Protein AF-R6ZT84-F1 (afdb_monomer_lite)

Sequence (147 aa):
MSYVINGEVMLCSETVGVMNRNQEYMPSFLVDYKGVEDSIHRSAEIPVREIILNHYGLVEEKDKAGIWEFLLETARKSRDLMLDILNETDSDEEALRTMERTFHSTVDKKDQPDEAFYINAASMIKTLRRQYPEKIREDRRESEVCS

Structure (mmCIF, N/CA/C/O backbone):
data_AF-R6ZT84-F1
#
_entry.id   AF-R6ZT84-F1
#
loop_
_atom_site.group_PDB
_atom_site.id
_atom_site.type_symbol
_atom_site.label_atom_id
_atom_site.label_alt_id
_atom_site.label_comp_id
_atom_site.label_asym_id
_atom_site.label_entity_id
_atom_site.label_seq_id
_atom_site.pdbx_PDB_ins_code
_atom_site.Cartn_x
_atom_site.Cartn_y
_atom_site.Cartn_z
_atom_site.occupancy
_atom_site.B_iso_or_equiv
_atom_site.auth_seq_id
_atom_site.auth_comp_id
_atom_site.auth_asym_id
_atom_site.auth_atom_id
_atom_site.pdbx_PDB_model_num
ATOM 1 N N . MET A 1 1 ? -8.415 -9.133 6.030 1.00 67.44 1 MET A N 1
ATOM 2 C CA . MET A 1 1 ? -9.770 -9.245 6.607 1.00 67.44 1 MET A CA 1
ATOM 3 C C . MET A 1 1 ? -9.718 -8.695 8.021 1.00 67.44 1 MET A C 1
ATOM 5 O O . MET A 1 1 ? -8.972 -9.234 8.829 1.00 67.44 1 MET A O 1
ATOM 9 N N . SER A 1 2 ? -10.457 -7.618 8.285 1.00 85.12 2 SER A N 1
ATOM 10 C CA . SER A 1 2 ? -10.584 -7.006 9.616 1.00 85.12 2 SER A CA 1
ATOM 11 C C . SER A 1 2 ? -11.681 -7.698 10.432 1.00 85.12 2 SER A C 1
ATOM 13 O O . SER A 1 2 ? -12.622 -8.247 9.858 1.00 85.12 2 SER A O 1
ATOM 15 N N . TYR A 1 3 ? -11.575 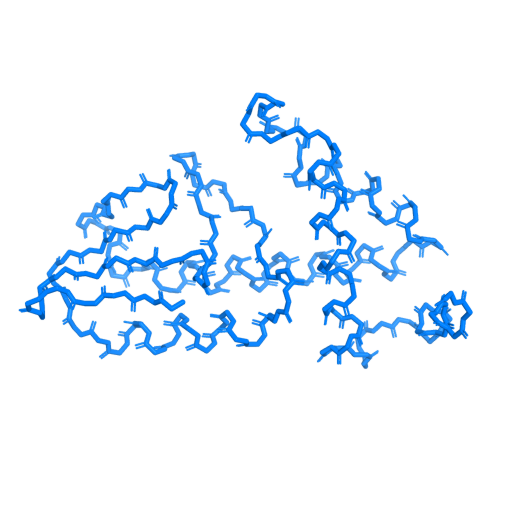-7.661 11.759 1.00 91.50 3 TYR A N 1
ATOM 16 C CA . TYR A 1 3 ? -12.543 -8.269 12.678 1.00 91.50 3 TYR A CA 1
ATOM 17 C C . TYR A 1 3 ? -13.250 -7.196 13.495 1.00 91.50 3 TYR A C 1
ATOM 19 O O . TYR A 1 3 ? -12.605 -6.270 13.977 1.00 91.50 3 TYR A O 1
ATOM 27 N N . VAL A 1 4 ? -14.559 -7.343 13.695 1.00 93.75 4 VAL A N 1
ATOM 28 C CA . VAL A 1 4 ? -15.355 -6.449 14.545 1.00 93.75 4 VAL A CA 1
ATOM 29 C C . VAL A 1 4 ? -15.808 -7.219 15.778 1.00 93.75 4 VAL A C 1
ATOM 31 O O . VAL A 1 4 ? -16.503 -8.228 15.666 1.00 93.75 4 VAL A O 1
ATOM 34 N N . ILE A 1 5 ? -15.408 -6.751 16.957 1.00 94.50 5 ILE A N 1
ATOM 35 C CA . ILE A 1 5 ? -15.715 -7.374 18.245 1.00 94.50 5 ILE A CA 1
ATOM 36 C C . ILE A 1 5 ? -16.850 -6.594 18.898 1.00 94.50 5 ILE A C 1
ATOM 38 O O . ILE A 1 5 ? -16.722 -5.396 19.153 1.00 94.50 5 ILE A O 1
ATOM 42 N N . ASN A 1 6 ? -17.966 -7.281 19.157 1.00 92.62 6 ASN A N 1
ATOM 43 C CA . ASN A 1 6 ? -19.172 -6.743 19.802 1.00 92.62 6 ASN A CA 1
ATOM 44 C C . ASN A 1 6 ? -19.771 -5.489 19.132 1.00 92.62 6 ASN A C 1
ATOM 46 O O . ASN A 1 6 ? -20.549 -4.780 19.758 1.00 92.62 6 ASN A O 1
ATOM 50 N N . GLY A 1 7 ? -19.410 -5.194 17.878 1.00 90.19 7 GLY A N 1
ATOM 51 C CA . GLY A 1 7 ? -19.796 -3.943 17.214 1.00 90.19 7 GLY A CA 1
ATOM 52 C C . GLY A 1 7 ? -19.082 -2.696 17.751 1.00 90.19 7 GLY A C 1
ATOM 53 O O . GLY A 1 7 ? -19.427 -1.590 17.355 1.00 90.19 7 GLY A O 1
ATOM 54 N N . GLU A 1 8 ? -18.094 -2.847 18.639 1.00 94.00 8 GLU A N 1
ATOM 55 C CA . GLU A 1 8 ? -17.432 -1.718 19.302 1.00 94.00 8 GLU A CA 1
ATOM 56 C C . GLU A 1 8 ? -15.981 -1.526 18.877 1.00 94.00 8 GLU A C 1
ATOM 58 O O . GLU A 1 8 ? -15.514 -0.391 18.816 1.00 94.00 8 GLU A O 1
ATOM 63 N N . VAL A 1 9 ? -15.254 -2.612 18.615 1.00 95.62 9 VAL A N 1
ATOM 64 C CA . VAL A 1 9 ? -13.813 -2.568 18.342 1.00 95.62 9 VAL A CA 1
ATOM 65 C C . VAL A 1 9 ? -13.536 -3.204 16.992 1.00 95.62 9 VAL A C 1
ATOM 67 O O . VAL A 1 9 ? -13.907 -4.358 16.775 1.00 95.62 9 VAL A O 1
ATOM 70 N N . MET A 1 10 ? -12.843 -2.489 16.109 1.00 95.50 10 MET A N 1
ATOM 71 C CA . MET A 1 10 ? -12.319 -3.048 14.868 1.00 95.50 10 MET A CA 1
ATOM 72 C C . MET A 1 10 ? -10.831 -3.371 15.001 1.00 95.50 10 MET A C 1
ATOM 74 O O . MET A 1 10 ? -10.009 -2.481 15.208 1.00 95.50 10 MET A O 1
ATOM 78 N N . LEU A 1 11 ? -10.484 -4.645 14.831 1.00 93.44 11 LEU A N 1
ATOM 79 C CA . LEU A 1 11 ? -9.110 -5.109 14.666 1.00 93.44 11 LEU A CA 1
ATOM 80 C C . LEU A 1 11 ? -8.792 -5.172 13.173 1.00 93.44 11 LEU A C 1
ATOM 82 O O . LEU A 1 11 ? -9.268 -6.066 12.464 1.00 93.44 11 LEU A O 1
ATOM 86 N N . CYS A 1 12 ? -8.011 -4.216 12.685 1.00 89.94 12 CYS A N 1
ATOM 87 C CA . CYS A 1 12 ? -7.639 -4.146 11.282 1.00 89.94 12 CYS A CA 1
ATOM 88 C C . CYS A 1 12 ? -6.454 -5.062 10.989 1.00 89.94 12 CYS A C 1
ATOM 90 O O . CYS A 1 12 ? -5.405 -4.959 11.619 1.00 89.94 12 CYS A O 1
ATOM 92 N N . SER A 1 13 ? -6.602 -5.931 9.990 1.00 84.44 13 SER A N 1
ATOM 93 C CA . SER A 1 13 ? -5.461 -6.672 9.442 1.00 84.44 13 SER A CA 1
ATOM 94 C C . SER A 1 13 ? -4.602 -5.782 8.537 1.00 84.44 13 SER A C 1
ATOM 96 O O . SER A 1 13 ? -5.060 -4.730 8.105 1.00 84.44 13 SER A O 1
ATOM 98 N N . GLU A 1 14 ? -3.428 -6.258 8.115 1.00 82.06 14 GLU A N 1
ATOM 99 C CA . GLU A 1 14 ? -2.535 -5.541 7.176 1.00 82.06 14 GLU A CA 1
ATOM 100 C C . GLU A 1 14 ? -3.167 -5.247 5.801 1.00 82.06 14 GLU A C 1
ATOM 102 O O . GLU A 1 14 ? -2.595 -4.516 4.996 1.00 82.06 14 GLU A O 1
ATOM 107 N N . THR A 1 15 ? -4.372 -5.770 5.531 1.00 74.00 15 THR A N 1
ATOM 108 C CA . THR A 1 15 ? -5.156 -5.465 4.325 1.00 74.00 15 THR A CA 1
ATOM 109 C C . THR A 1 15 ? -5.653 -4.023 4.248 1.00 74.00 15 THR A C 1
ATOM 111 O O . THR A 1 15 ? -6.191 -3.655 3.214 1.00 74.00 15 THR A O 1
ATOM 114 N N . VAL A 1 16 ? -5.497 -3.208 5.297 1.00 73.19 16 VAL A N 1
ATOM 115 C CA . VAL A 1 16 ? -5.720 -1.747 5.229 1.00 73.19 16 VAL A CA 1
ATOM 116 C C . VAL A 1 16 ? -4.410 -0.956 5.112 1.00 73.19 16 VAL A C 1
ATOM 118 O O . VAL A 1 16 ? -4.421 0.269 5.181 1.00 73.19 16 VAL A O 1
ATOM 121 N N . GLY A 1 17 ? -3.284 -1.652 4.919 1.00 66.88 17 GLY A N 1
ATOM 122 C CA . GLY A 1 17 ? -1.941 -1.084 4.941 1.00 66.88 17 GLY A CA 1
ATOM 123 C C . GLY A 1 17 ? -1.240 -1.230 6.293 1.00 66.88 17 GLY A C 1
ATOM 124 O O . GLY A 1 17 ? -1.848 -1.636 7.287 1.00 66.88 17 GLY A O 1
ATOM 125 N N . VAL A 1 18 ? 0.053 -0.903 6.320 1.00 70.25 18 VAL A N 1
ATOM 126 C CA . VAL A 1 18 ? 0.872 -0.886 7.537 1.00 70.25 18 VAL A CA 1
ATOM 127 C C . VAL A 1 18 ? 1.341 0.537 7.794 1.00 70.25 18 VAL A C 1
ATOM 129 O O . VAL A 1 18 ? 1.981 1.150 6.945 1.00 70.25 18 VAL A O 1
ATOM 132 N N . MET A 1 19 ? 1.032 1.045 8.982 1.00 71.56 19 MET A N 1
ATOM 133 C CA . MET A 1 19 ? 1.540 2.313 9.490 1.00 71.56 19 MET A CA 1
ATOM 134 C C . MET A 1 19 ? 2.380 2.018 10.726 1.00 71.56 19 MET A C 1
ATOM 136 O O . MET A 1 19 ? 1.909 1.351 11.650 1.00 71.56 19 MET A O 1
ATOM 140 N N . ASN A 1 20 ? 3.621 2.496 10.753 1.00 66.75 20 ASN A N 1
ATOM 141 C CA . ASN A 1 20 ? 4.432 2.421 11.962 1.00 66.75 20 ASN A CA 1
ATOM 142 C C . ASN A 1 20 ? 4.074 3.572 12.924 1.00 66.75 20 ASN A C 1
ATOM 144 O O . ASN A 1 20 ? 3.314 4.486 12.599 1.00 66.75 20 ASN A O 1
ATOM 148 N N . ARG A 1 21 ? 4.623 3.549 14.142 1.00 66.12 21 ARG A N 1
ATOM 149 C CA . ARG A 1 21 ? 4.353 4.588 15.156 1.00 66.12 21 ARG A CA 1
ATOM 150 C C . ARG A 1 21 ? 4.862 5.983 14.782 1.00 66.12 21 ARG A C 1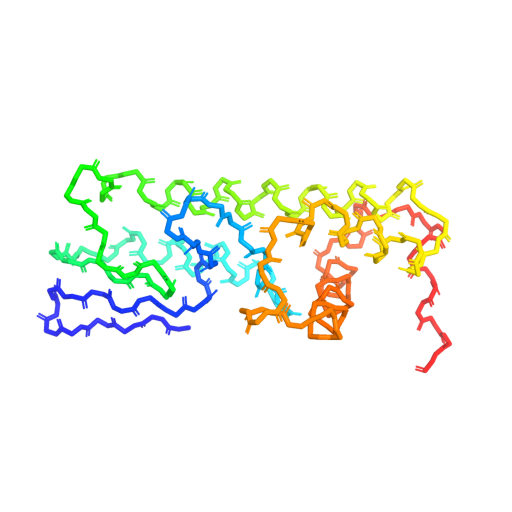
ATOM 152 O O . ARG A 1 21 ? 4.409 6.954 15.377 1.00 66.12 21 ARG A O 1
ATOM 159 N N . ASN A 1 22 ? 5.748 6.081 13.794 1.00 65.38 22 ASN A N 1
ATOM 160 C CA . ASN A 1 22 ? 6.229 7.346 13.244 1.00 65.38 22 ASN A CA 1
ATOM 161 C C . ASN A 1 22 ? 5.323 7.871 12.116 1.00 65.38 22 ASN A C 1
ATOM 163 O O . ASN A 1 22 ? 5.678 8.847 11.465 1.00 65.38 22 ASN A O 1
ATOM 167 N N . GLN A 1 23 ? 4.164 7.236 11.884 1.00 62.00 23 GLN A N 1
ATOM 168 C CA . GLN A 1 23 ? 3.244 7.528 10.779 1.00 62.00 23 GLN A CA 1
ATOM 169 C C . GLN A 1 23 ? 3.869 7.320 9.392 1.00 62.00 23 GLN A C 1
ATOM 171 O O . GLN A 1 23 ? 3.357 7.815 8.389 1.00 62.00 23 GLN A O 1
ATOM 176 N N . GLU A 1 24 ? 4.955 6.551 9.317 1.00 65.62 24 GLU A N 1
ATOM 177 C CA . GLU A 1 24 ? 5.522 6.117 8.050 1.00 65.62 24 GLU A CA 1
ATOM 178 C C . GLU A 1 24 ? 4.752 4.883 7.589 1.00 65.62 24 GLU A C 1
ATOM 180 O O . GLU A 1 24 ? 4.513 3.932 8.346 1.00 65.62 24 GLU A O 1
ATOM 185 N N . TYR A 1 25 ? 4.327 4.918 6.333 1.00 64.94 25 TYR A N 1
ATOM 186 C CA . TYR A 1 25 ? 3.578 3.833 5.731 1.00 64.94 25 TYR A CA 1
ATOM 187 C C . TYR A 1 25 ? 4.506 2.893 4.985 1.00 64.94 25 TYR A C 1
ATOM 189 O O . TYR A 1 25 ? 5.288 3.314 4.131 1.00 64.94 25 TYR A O 1
ATOM 197 N N . MET A 1 26 ? 4.356 1.605 5.270 1.00 70.69 26 MET A N 1
ATOM 198 C CA . MET A 1 26 ? 5.026 0.545 4.538 1.00 70.69 26 MET A CA 1
ATOM 199 C C . MET A 1 26 ? 4.025 -0.089 3.566 1.00 70.69 26 MET A C 1
ATOM 201 O O . MET A 1 26 ? 3.002 -0.625 4.007 1.00 70.69 26 MET A O 1
ATOM 205 N N . PRO A 1 27 ? 4.290 -0.052 2.248 1.00 69.81 27 PRO A N 1
ATOM 206 C CA . PRO A 1 27 ? 3.437 -0.710 1.268 1.00 69.81 27 PRO A CA 1
ATOM 207 C C . PRO A 1 27 ? 3.339 -2.215 1.558 1.00 69.81 27 PRO A C 1
ATOM 209 O O . PRO A 1 27 ? 4.358 -2.893 1.676 1.00 69.81 27 PRO A O 1
ATOM 212 N N . SER A 1 28 ? 2.115 -2.739 1.675 1.00 76.62 28 SER A N 1
ATOM 213 C CA . SER A 1 28 ? 1.857 -4.140 2.058 1.00 76.62 28 SER A CA 1
ATOM 214 C C . SER A 1 28 ? 0.904 -4.886 1.111 1.00 76.62 28 SER A C 1
ATOM 216 O O . SER A 1 28 ? 0.399 -5.960 1.439 1.00 76.62 28 SER A O 1
ATOM 218 N N . PHE A 1 29 ? 0.652 -4.364 -0.095 1.00 88.88 29 PHE A N 1
ATOM 219 C CA . PHE A 1 29 ? -0.265 -4.964 -1.078 1.00 88.88 29 PHE A CA 1
ATOM 220 C C . PHE A 1 29 ? 0.367 -6.130 -1.862 1.00 88.88 29 PHE A C 1
ATOM 222 O O . PHE A 1 29 ? 0.381 -6.152 -3.090 1.00 88.88 29 PHE A O 1
ATOM 229 N N . LEU A 1 30 ? 0.889 -7.134 -1.154 1.00 89.50 30 LEU A N 1
ATOM 230 C CA . LEU A 1 30 ? 1.698 -8.210 -1.743 1.00 89.50 30 LEU A CA 1
ATOM 231 C C . LEU A 1 30 ? 0.988 -8.973 -2.867 1.00 89.50 30 LEU A C 1
ATOM 233 O O . LEU A 1 30 ? 1.623 -9.336 -3.854 1.00 89.50 30 LEU A O 1
ATOM 237 N N . VAL A 1 31 ? -0.316 -9.222 -2.710 1.00 90.38 31 VAL A N 1
ATOM 238 C CA . VAL A 1 31 ? -1.091 -10.084 -3.617 1.00 90.38 31 VAL A CA 1
ATOM 239 C C . VAL A 1 31 ? -2.278 -9.400 -4.281 1.00 90.38 31 VAL A C 1
ATOM 241 O O . VAL A 1 31 ? -2.808 -9.970 -5.232 1.00 90.38 31 VAL A O 1
ATOM 244 N N . ASP A 1 32 ? -2.734 -8.243 -3.791 1.00 92.19 32 ASP A N 1
ATOM 245 C CA . ASP A 1 32 ? -3.916 -7.537 -4.303 1.00 92.19 32 ASP A CA 1
ATOM 246 C C . ASP A 1 32 ? -3.972 -6.088 -3.788 1.00 92.19 32 ASP A C 1
ATOM 248 O O . ASP A 1 32 ? -4.300 -5.850 -2.629 1.00 92.19 32 ASP A O 1
ATOM 252 N N . TYR A 1 33 ? -3.675 -5.113 -4.650 1.00 94.06 33 TYR A N 1
ATOM 253 C CA . TYR A 1 33 ? -3.801 -3.694 -4.319 1.00 94.06 33 TYR A CA 1
ATOM 254 C C . TYR A 1 33 ? -5.260 -3.229 -4.310 1.00 94.06 33 TYR A C 1
ATOM 256 O O . TYR A 1 33 ? -5.679 -2.510 -3.406 1.00 94.06 33 TYR A O 1
ATOM 264 N N . LYS A 1 34 ? -6.058 -3.644 -5.300 1.00 93.56 34 LYS A N 1
ATOM 265 C CA . LYS A 1 34 ? -7.475 -3.246 -5.389 1.00 93.56 34 LYS A CA 1
ATOM 266 C C . LYS A 1 34 ? -8.253 -3.737 -4.164 1.00 93.56 34 LYS A C 1
ATOM 268 O O . LYS A 1 34 ? -9.050 -2.995 -3.601 1.00 93.56 34 LYS A O 1
ATOM 273 N N . GLY A 1 35 ? -7.928 -4.936 -3.681 1.00 91.88 35 GLY A N 1
ATOM 274 C CA . GLY A 1 35 ? -8.437 -5.483 -2.426 1.00 91.88 35 GLY A CA 1
ATOM 275 C C . GLY A 1 35 ? -8.079 -4.660 -1.183 1.00 91.88 35 GLY A C 1
ATOM 276 O O . GLY A 1 35 ? -8.852 -4.669 -0.226 1.00 91.88 35 GLY A O 1
ATOM 277 N N . VAL A 1 36 ? -6.960 -3.923 -1.184 1.00 91.19 36 VAL A N 1
ATOM 278 C CA . VAL A 1 36 ? -6.605 -2.995 -0.096 1.00 91.19 36 VAL A CA 1
ATOM 279 C C . VAL A 1 36 ? -7.531 -1.781 -0.097 1.00 91.19 36 VAL A C 1
ATOM 281 O O . VAL A 1 36 ? -8.129 -1.490 0.938 1.00 91.19 36 VAL A O 1
ATOM 284 N N . GLU A 1 37 ? -7.716 -1.108 -1.241 1.00 93.56 37 GLU A N 1
ATOM 285 C CA . GLU A 1 37 ? -8.648 0.032 -1.337 1.00 93.56 37 GLU A CA 1
ATOM 286 C C . GLU A 1 37 ? -10.074 -0.394 -0.953 1.00 93.56 37 GLU A C 1
ATOM 288 O O . GLU A 1 37 ? -10.708 0.236 -0.106 1.00 93.56 37 GLU A O 1
ATOM 293 N N . ASP A 1 38 ? -10.541 -1.525 -1.485 1.00 93.56 38 ASP A N 1
ATOM 294 C CA . ASP A 1 38 ? -11.831 -2.120 -1.132 1.00 93.56 38 ASP A CA 1
ATOM 295 C C . ASP A 1 38 ? -11.959 -2.411 0.369 1.00 93.56 38 ASP A C 1
ATOM 297 O O . ASP A 1 38 ? -13.011 -2.179 0.968 1.00 93.56 38 ASP A O 1
ATOM 301 N N . SER A 1 39 ? -10.905 -2.954 0.988 1.00 91.44 39 SER A N 1
ATOM 302 C CA . SER A 1 39 ? -10.892 -3.259 2.420 1.00 91.44 39 SER A CA 1
ATOM 303 C C . SER A 1 39 ? -10.984 -1.984 3.254 1.00 91.44 39 SER A C 1
ATOM 305 O O . SER A 1 39 ? -11.678 -1.989 4.272 1.00 91.44 39 SER A O 1
ATOM 307 N N . ILE A 1 40 ? -10.305 -0.910 2.845 1.00 92.81 40 ILE A N 1
ATOM 308 C CA . ILE A 1 40 ? -10.367 0.395 3.515 1.00 92.81 40 ILE A CA 1
ATOM 309 C C . ILE A 1 40 ? -11.779 0.972 3.399 1.00 92.81 40 ILE A C 1
ATOM 311 O O . ILE A 1 40 ? -12.366 1.331 4.417 1.00 92.81 40 ILE A O 1
ATOM 315 N N . HIS A 1 41 ? -12.362 0.977 2.197 1.00 94.44 41 HIS A N 1
ATOM 316 C CA . HIS A 1 41 ? -13.719 1.478 1.971 1.00 94.44 41 HIS A CA 1
ATOM 317 C C . HIS A 1 41 ? -14.761 0.734 2.810 1.00 94.44 41 HIS A C 1
ATOM 319 O O . HIS A 1 41 ? -15.514 1.362 3.548 1.00 94.44 41 HIS A O 1
ATOM 325 N N . ARG A 1 42 ? -14.749 -0.605 2.790 1.00 93.31 42 ARG A N 1
ATOM 326 C CA . ARG A 1 42 ? -15.679 -1.409 3.601 1.00 93.31 42 ARG A CA 1
ATOM 327 C C . ARG A 1 42 ? -15.482 -1.201 5.100 1.00 93.31 42 ARG A C 1
ATOM 329 O O . ARG A 1 42 ? -16.450 -1.235 5.848 1.00 93.31 42 ARG A O 1
ATOM 336 N N . SER A 1 43 ? -14.241 -1.011 5.551 1.00 93.12 43 SER A N 1
ATOM 337 C CA . SER A 1 43 ? -13.961 -0.763 6.972 1.00 93.12 43 SER A CA 1
ATOM 338 C C . SER A 1 43 ? -14.479 0.610 7.406 1.00 93.12 43 SER A C 1
ATOM 340 O O . SER A 1 43 ? -15.053 0.728 8.484 1.00 93.12 43 SER A O 1
ATOM 342 N N . ALA A 1 44 ? -14.360 1.624 6.545 1.00 93.69 44 ALA A N 1
ATOM 343 C CA . ALA A 1 44 ? -14.849 2.975 6.810 1.00 93.69 44 ALA A CA 1
ATOM 344 C C . ALA A 1 44 ? -16.379 3.060 6.967 1.00 93.69 44 ALA A C 1
ATOM 346 O O . ALA A 1 44 ? -16.877 3.944 7.660 1.00 93.69 44 ALA A O 1
ATOM 347 N N . GLU A 1 45 ? -17.125 2.138 6.356 1.00 94.50 45 GLU A N 1
ATOM 348 C CA . GLU A 1 45 ? -18.590 2.075 6.440 1.00 94.50 45 GLU A CA 1
ATOM 349 C C . GLU A 1 45 ? -19.108 1.442 7.742 1.00 94.50 45 GLU A C 1
ATOM 351 O O . GLU A 1 45 ? -20.299 1.544 8.044 1.00 94.50 45 GLU A O 1
ATOM 356 N N . ILE A 1 46 ? -18.245 0.783 8.522 1.00 93.44 46 ILE A N 1
ATOM 357 C CA . ILE A 1 46 ? -18.648 0.077 9.740 1.00 93.44 46 ILE A CA 1
ATOM 358 C C . ILE A 1 46 ? -18.403 0.984 10.953 1.00 93.44 46 ILE A C 1
ATOM 360 O O . ILE A 1 46 ? -17.249 1.198 11.336 1.00 93.44 46 ILE A O 1
ATOM 364 N N . PRO A 1 47 ? -19.461 1.488 11.614 1.00 92.00 47 PRO A N 1
ATOM 365 C CA . PRO A 1 47 ? -19.295 2.320 12.795 1.00 92.00 47 PRO A CA 1
ATOM 366 C C . PRO A 1 47 ? -18.765 1.479 13.959 1.00 92.00 47 PRO A C 1
ATOM 368 O O . PRO A 1 47 ? -19.372 0.482 14.347 1.00 92.00 47 PRO A O 1
ATOM 371 N N . VAL A 1 48 ? -17.642 1.904 14.532 1.00 94.81 48 VAL A N 1
ATOM 372 C CA . VAL A 1 48 ? -17.032 1.311 15.728 1.00 94.81 48 VAL A CA 1
ATOM 373 C C . VAL A 1 48 ? -16.534 2.410 16.659 1.00 94.81 48 VAL A C 1
ATOM 375 O O . VAL A 1 48 ? -16.237 3.523 16.227 1.00 94.81 48 VAL A O 1
ATOM 378 N N . ARG A 1 49 ? -16.435 2.096 17.951 1.00 94.50 49 ARG A N 1
ATOM 379 C CA . ARG A 1 49 ? -15.914 3.008 18.974 1.00 94.50 49 ARG A CA 1
ATOM 380 C C . ARG A 1 49 ? -14.391 3.072 18.944 1.00 94.50 49 ARG A C 1
ATOM 382 O O . ARG A 1 49 ? -13.826 4.143 19.133 1.00 94.50 49 ARG A O 1
ATOM 389 N N . GLU A 1 50 ? -13.732 1.940 18.714 1.00 96.44 50 GLU A N 1
ATOM 390 C CA . GLU A 1 50 ? -12.273 1.828 18.708 1.00 96.44 50 GLU A CA 1
ATOM 391 C C . GLU A 1 50 ? -11.769 1.167 17.427 1.00 96.44 50 GLU A C 1
ATOM 393 O O . GLU A 1 50 ? -12.365 0.212 16.924 1.00 96.44 50 GLU A O 1
ATOM 398 N N . ILE A 1 51 ? -10.627 1.646 16.939 1.00 94.94 51 ILE A N 1
ATOM 399 C CA . ILE A 1 51 ? -9.922 1.085 15.788 1.00 94.94 51 ILE A CA 1
ATOM 400 C C . ILE A 1 51 ? -8.519 0.718 16.256 1.00 94.94 51 ILE A C 1
ATOM 402 O O . ILE A 1 51 ? -7.820 1.540 16.847 1.00 94.94 51 ILE A O 1
ATOM 406 N N . ILE A 1 52 ? -8.108 -0.518 15.993 1.00 93.25 52 ILE A N 1
ATOM 407 C CA . ILE A 1 52 ? -6.753 -0.999 16.244 1.00 93.25 52 ILE A CA 1
ATOM 408 C C . ILE A 1 52 ? -6.142 -1.367 14.898 1.00 93.25 52 ILE A C 1
ATOM 410 O O . ILE A 1 52 ? -6.636 -2.262 14.212 1.00 93.25 52 ILE A O 1
ATOM 414 N N . LEU A 1 53 ? -5.077 -0.664 14.522 1.00 90.00 53 LEU A N 1
ATOM 415 C CA . LEU A 1 53 ? -4.298 -0.936 13.319 1.00 90.00 53 LEU A CA 1
ATOM 416 C C . LEU A 1 53 ? -3.119 -1.852 13.654 1.00 90.00 53 LEU A C 1
ATOM 418 O O . LEU A 1 53 ? -2.482 -1.700 14.701 1.00 90.00 53 LEU A O 1
ATOM 422 N N . ASN A 1 54 ? -2.793 -2.775 12.749 1.00 82.12 54 ASN A N 1
ATOM 423 C CA . ASN A 1 54 ? -1.583 -3.584 12.872 1.00 82.12 54 ASN A CA 1
ATOM 424 C C . ASN A 1 54 ? -0.331 -2.690 12.912 1.00 82.12 54 ASN A C 1
ATOM 426 O O . ASN A 1 54 ? -0.244 -1.704 12.183 1.00 82.12 54 ASN A O 1
ATOM 430 N N . HIS A 1 55 ? 0.624 -3.045 13.780 1.00 80.19 55 HIS A N 1
ATOM 431 C CA . HIS A 1 55 ? 1.900 -2.350 14.051 1.00 80.19 55 HIS A CA 1
ATOM 432 C C . HIS A 1 55 ? 1.805 -0.939 14.664 1.00 80.19 55 HIS A C 1
ATOM 434 O O . HIS A 1 55 ? 2.695 -0.549 15.421 1.00 80.19 55 HIS A O 1
ATOM 440 N N . TYR A 1 56 ? 0.709 -0.211 14.449 1.00 83.75 56 TYR A N 1
ATOM 441 C CA . TYR A 1 56 ? 0.454 1.077 15.100 1.00 83.75 56 TYR A CA 1
ATOM 442 C C . TYR A 1 56 ? -0.158 0.909 16.501 1.00 83.75 56 TYR A C 1
ATOM 444 O O . TYR A 1 56 ? 0.345 1.467 17.479 1.00 83.75 56 TYR A O 1
ATOM 452 N N . GLY A 1 57 ? -1.200 0.078 16.620 1.00 89.06 57 GLY A N 1
ATOM 453 C CA . GLY A 1 57 ? -1.990 -0.093 17.837 1.00 89.06 57 GLY A CA 1
ATOM 454 C C . GLY A 1 57 ? -3.304 0.690 17.805 1.00 89.06 57 GLY A C 1
ATOM 455 O O . GLY A 1 57 ? -3.930 0.829 16.754 1.00 89.06 57 GLY A O 1
ATOM 456 N N . LEU A 1 58 ? -3.755 1.145 18.975 1.00 92.94 58 LEU A N 1
ATOM 457 C CA . LEU A 1 58 ? -5.005 1.890 19.128 1.00 92.94 58 LEU A CA 1
ATOM 458 C C . LEU A 1 58 ? -4.910 3.255 18.430 1.00 92.94 58 LEU A C 1
ATOM 460 O O . LEU A 1 58 ? -4.000 4.027 18.722 1.00 92.94 58 LEU A O 1
ATOM 464 N N . VAL A 1 59 ? -5.861 3.554 17.544 1.00 91.62 59 VAL A N 1
ATOM 465 C CA . VAL A 1 59 ? -5.973 4.862 16.882 1.00 91.62 59 VAL A CA 1
ATOM 466 C C . VAL A 1 59 ? -6.423 5.911 17.893 1.00 91.62 59 VAL A C 1
ATOM 468 O O . VAL A 1 59 ? -7.456 5.746 18.547 1.00 91.62 59 VAL A O 1
ATOM 471 N N . GLU A 1 60 ? -5.654 6.994 18.021 1.00 91.00 60 GLU A N 1
ATOM 472 C CA . GLU A 1 60 ? -6.002 8.102 18.907 1.00 91.00 60 GLU A CA 1
ATOM 473 C C . GLU A 1 60 ? -7.319 8.759 18.479 1.00 91.00 60 GLU A C 1
ATOM 475 O O . GLU A 1 60 ? -7.609 8.895 17.292 1.00 91.00 60 GLU A O 1
ATOM 480 N N . GLU A 1 61 ? -8.108 9.227 19.450 1.00 91.94 61 GLU A N 1
ATOM 481 C CA . GLU A 1 61 ? -9.429 9.823 19.201 1.00 91.94 61 GLU A CA 1
ATOM 482 C C . GLU A 1 61 ? -9.391 10.950 18.157 1.00 91.94 61 GLU A C 1
ATOM 484 O O . GLU A 1 61 ? -10.273 11.046 17.307 1.00 91.94 61 GLU A O 1
ATOM 489 N N . LYS A 1 62 ? -8.330 11.767 18.179 1.00 90.75 62 LYS A N 1
ATOM 490 C CA . LYS A 1 62 ? -8.134 12.889 17.251 1.00 90.75 62 LYS A CA 1
ATOM 491 C C . LYS A 1 62 ? -7.955 12.445 15.789 1.00 90.75 62 LYS A C 1
ATOM 493 O O . LYS A 1 62 ? -8.278 13.213 14.889 1.00 90.75 62 LYS A O 1
ATOM 498 N N . ASP A 1 63 ? -7.466 11.225 15.564 1.00 89.94 63 ASP A N 1
ATOM 499 C CA . ASP A 1 63 ? -7.109 10.706 14.240 1.00 89.94 63 ASP A CA 1
ATOM 500 C C . ASP A 1 63 ? -8.221 9.823 13.646 1.00 89.94 63 ASP A C 1
ATOM 502 O O . ASP A 1 63 ? -8.272 9.626 12.431 1.00 89.94 63 ASP A O 1
ATOM 506 N N . LYS A 1 64 ? -9.165 9.331 14.467 1.00 90.38 64 LYS A N 1
ATOM 507 C CA . LYS A 1 64 ? -10.243 8.413 14.040 1.00 90.38 64 LYS A CA 1
ATOM 508 C C . LYS A 1 64 ? -11.066 8.934 12.863 1.00 90.38 64 LYS A C 1
ATOM 510 O O . LYS A 1 64 ? -11.437 8.151 11.995 1.00 90.38 64 LYS A O 1
A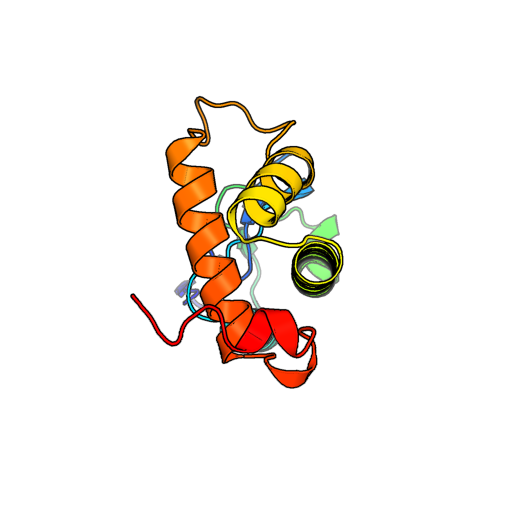TOM 515 N N . ALA A 1 65 ? -11.346 10.236 12.815 1.00 89.44 65 ALA A N 1
ATOM 516 C CA . ALA A 1 65 ? -12.148 10.824 11.742 1.00 89.44 65 ALA A CA 1
ATOM 517 C C . ALA A 1 65 ? -11.429 10.810 10.379 1.00 89.44 65 ALA A C 1
ATOM 519 O O . ALA A 1 65 ? -12.084 10.671 9.350 1.00 89.44 65 ALA A O 1
ATOM 520 N N . GLY A 1 66 ? -10.098 10.938 10.372 1.00 91.12 66 GLY A N 1
ATOM 521 C CA . GLY A 1 66 ? -9.285 11.018 9.153 1.00 91.12 66 GLY A CA 1
ATOM 522 C C . GLY A 1 66 ? -8.562 9.723 8.788 1.00 91.12 66 GLY A C 1
ATOM 523 O O . GLY A 1 66 ? -7.974 9.638 7.713 1.00 91.12 66 GLY A O 1
ATOM 524 N N . ILE A 1 67 ? -8.590 8.704 9.655 1.00 90.44 67 ILE A N 1
ATOM 525 C CA . ILE A 1 67 ? -7.711 7.539 9.513 1.00 90.44 67 ILE A CA 1
ATOM 526 C C . ILE A 1 67 ? -7.918 6.782 8.198 1.00 90.44 67 ILE A C 1
ATOM 528 O O . ILE A 1 67 ? -6.952 6.377 7.559 1.00 90.44 67 ILE A O 1
ATOM 532 N N . TRP A 1 68 ? -9.163 6.624 7.751 1.00 92.69 68 TRP A N 1
ATOM 533 C CA . TRP A 1 68 ? -9.459 5.897 6.516 1.00 92.69 68 TRP A CA 1
ATOM 534 C C . TRP A 1 68 ? -9.005 6.654 5.270 1.00 92.69 68 TRP A C 1
ATOM 536 O O . TRP A 1 68 ? -8.456 6.044 4.354 1.00 92.69 68 TRP A O 1
ATOM 546 N N . GLU A 1 69 ? -9.194 7.976 5.251 1.00 92.81 69 GLU A N 1
ATOM 547 C CA . GLU A 1 69 ? -8.701 8.837 4.174 1.00 92.81 69 GLU A CA 1
ATOM 548 C C . GLU A 1 69 ? -7.173 8.800 4.118 1.00 92.81 69 GLU A C 1
ATOM 550 O O . GLU A 1 69 ? -6.606 8.576 3.051 1.00 92.81 69 GLU A O 1
ATOM 555 N N . PHE A 1 70 ? -6.517 8.898 5.276 1.00 89.62 70 PHE A N 1
ATOM 556 C CA . PHE A 1 70 ? -5.066 8.797 5.390 1.00 89.62 70 PHE A CA 1
ATOM 557 C C . PHE A 1 70 ? -4.531 7.457 4.861 1.00 89.62 70 PHE A C 1
ATOM 559 O O . PHE A 1 70 ? -3.601 7.438 4.051 1.00 89.62 70 PHE A O 1
ATOM 566 N N . LEU A 1 71 ? -5.117 6.327 5.276 1.00 90.19 71 LEU A N 1
ATOM 567 C CA . LEU A 1 71 ? -4.694 4.999 4.817 1.00 90.19 71 LEU A CA 1
ATOM 568 C C . LEU A 1 71 ? -4.869 4.847 3.301 1.00 90.19 71 LEU A C 1
ATOM 570 O O . LEU A 1 71 ? -3.980 4.327 2.623 1.00 90.19 71 LEU A O 1
ATOM 574 N N . LEU A 1 72 ? -5.986 5.338 2.761 1.00 91.81 72 LEU A N 1
ATOM 575 C CA . LEU A 1 72 ? -6.276 5.284 1.333 1.00 91.81 72 LEU A CA 1
ATOM 576 C C . LEU A 1 72 ? -5.318 6.159 0.521 1.00 91.81 72 LEU A C 1
ATOM 578 O O . LEU A 1 72 ? -4.762 5.708 -0.481 1.00 91.81 72 LEU A O 1
ATOM 582 N N . GLU A 1 73 ? -5.114 7.406 0.943 1.00 91.38 73 GLU A N 1
ATOM 583 C CA . GLU A 1 73 ? -4.199 8.336 0.285 1.00 91.38 73 GLU A CA 1
ATOM 584 C C . GLU A 1 73 ? -2.777 7.777 0.286 1.00 91.38 73 GLU A C 1
ATOM 586 O O . GLU A 1 73 ? -2.090 7.808 -0.738 1.00 91.38 73 GLU A O 1
ATOM 591 N N . THR A 1 74 ? -2.349 7.201 1.406 1.00 87.81 74 THR A N 1
ATOM 592 C CA . THR A 1 74 ? -0.990 6.686 1.520 1.00 87.81 74 THR A CA 1
ATOM 593 C C . THR A 1 74 ? -0.787 5.422 0.690 1.00 87.81 74 THR A C 1
ATOM 595 O O . THR A 1 74 ? 0.198 5.332 -0.042 1.00 87.81 74 THR A O 1
ATOM 598 N N . ALA A 1 75 ? -1.762 4.506 0.667 1.00 90.62 75 ALA A N 1
ATOM 599 C CA . ALA A 1 75 ? -1.735 3.357 -0.236 1.00 90.62 75 ALA A CA 1
ATOM 600 C C . ALA A 1 75 ? -1.640 3.789 -1.711 1.00 90.62 75 ALA A C 1
ATOM 602 O O . ALA A 1 75 ? -0.889 3.201 -2.491 1.00 90.62 75 ALA A O 1
ATOM 603 N N . ARG A 1 76 ? -2.385 4.827 -2.115 1.00 93.62 76 ARG A N 1
ATOM 604 C CA . ARG A 1 76 ? -2.347 5.390 -3.477 1.00 93.62 76 ARG A CA 1
ATOM 605 C C . ARG A 1 76 ? -0.993 5.986 -3.820 1.00 93.62 76 ARG A C 1
ATOM 607 O O . ARG A 1 76 ? -0.429 5.607 -4.843 1.00 93.62 76 ARG A O 1
ATOM 614 N N . LYS A 1 77 ? -0.448 6.831 -2.942 1.00 91.94 77 LYS A N 1
ATOM 615 C CA . LYS A 1 77 ? 0.890 7.415 -3.108 1.00 91.94 77 LYS A CA 1
ATOM 616 C C . LYS A 1 77 ? 1.956 6.336 -3.265 1.00 91.94 77 LYS A C 1
ATOM 618 O O . LYS A 1 77 ? 2.777 6.426 -4.168 1.00 91.94 77 LYS A O 1
ATOM 623 N N . SER A 1 78 ? 1.914 5.291 -2.439 1.00 91.38 78 SER A N 1
ATOM 624 C CA . SER A 1 78 ? 2.852 4.173 -2.538 1.00 91.38 78 SER A CA 1
ATOM 625 C C . SER A 1 78 ? 2.731 3.406 -3.852 1.00 91.38 78 SER A C 1
ATOM 627 O O . SER A 1 78 ? 3.749 3.124 -4.478 1.00 91.38 78 SER A O 1
ATOM 629 N N . ARG A 1 79 ? 1.508 3.090 -4.300 1.00 94.94 79 ARG A N 1
ATOM 630 C CA . ARG A 1 79 ? 1.278 2.450 -5.605 1.00 94.94 79 ARG A CA 1
ATOM 631 C C . ARG A 1 79 ? 1.834 3.299 -6.740 1.00 94.94 79 ARG A C 1
ATOM 633 O O . ARG A 1 79 ? 2.535 2.765 -7.592 1.00 94.94 79 ARG A O 1
ATOM 640 N N . ASP 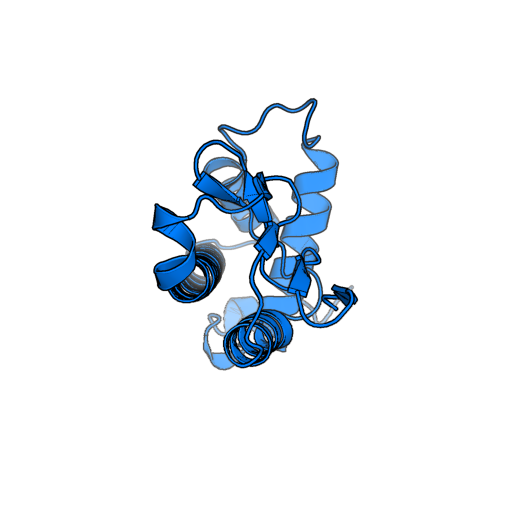A 1 80 ? 1.491 4.583 -6.765 1.00 96.12 80 ASP A N 1
ATOM 641 C CA . ASP A 1 80 ? 1.874 5.475 -7.859 1.00 96.12 80 ASP A CA 1
ATOM 642 C C . ASP A 1 80 ? 3.399 5.646 -7.900 1.00 96.12 80 ASP A C 1
ATOM 644 O O . ASP A 1 80 ? 3.997 5.424 -8.945 1.00 96.12 80 ASP A O 1
ATOM 648 N N . LEU A 1 81 ? 4.049 5.832 -6.747 1.00 95.19 81 LEU A N 1
ATOM 649 C CA . LEU A 1 81 ? 5.510 5.884 -6.658 1.00 95.19 81 LEU A CA 1
ATOM 650 C C . LEU A 1 81 ? 6.187 4.577 -7.103 1.00 95.19 81 LEU A C 1
ATOM 652 O O . LEU A 1 81 ? 7.219 4.603 -7.766 1.00 95.19 81 LEU A O 1
ATOM 656 N N . MET A 1 82 ? 5.620 3.415 -6.768 1.00 95.44 82 MET A N 1
ATOM 657 C CA . MET A 1 82 ? 6.151 2.136 -7.249 1.00 95.44 82 MET A CA 1
ATOM 658 C C . MET A 1 82 ? 5.987 1.966 -8.765 1.00 95.44 82 MET A C 1
ATOM 660 O O . MET A 1 82 ? 6.875 1.406 -9.404 1.00 95.44 82 MET A O 1
ATOM 664 N N . LEU A 1 83 ? 4.878 2.437 -9.343 1.00 96.81 83 LEU A N 1
ATOM 665 C CA . LEU A 1 83 ? 4.668 2.441 -10.793 1.00 96.81 83 LEU A CA 1
ATOM 666 C C . LEU A 1 83 ? 5.643 3.389 -11.498 1.00 96.81 83 LEU A C 1
ATOM 668 O O . LEU A 1 83 ? 6.199 3.014 -12.529 1.00 96.81 83 LEU A O 1
ATOM 672 N N . ASP A 1 84 ? 5.897 4.565 -10.925 1.00 97.50 84 ASP A N 1
ATOM 673 C CA . ASP A 1 84 ? 6.885 5.513 -11.441 1.00 97.50 84 ASP A CA 1
ATOM 674 C C . ASP A 1 84 ? 8.281 4.873 -11.451 1.00 97.50 84 ASP A C 1
ATOM 676 O O . ASP A 1 84 ? 8.912 4.801 -12.502 1.00 97.50 84 ASP A O 1
ATOM 680 N N . ILE A 1 85 ? 8.708 4.253 -10.342 1.00 96.62 85 ILE A N 1
ATOM 681 C CA . ILE A 1 85 ? 9.990 3.526 -10.269 1.00 96.62 85 ILE A CA 1
ATOM 682 C C . ILE A 1 85 ? 10.080 2.415 -11.329 1.00 96.62 85 ILE A C 1
ATOM 684 O O . ILE A 1 85 ? 11.125 2.234 -11.959 1.00 96.62 85 ILE A O 1
ATOM 688 N N . LEU A 1 86 ? 9.003 1.653 -11.544 1.00 95.88 86 LEU A N 1
ATOM 689 C CA . LEU A 1 86 ? 8.974 0.604 -12.569 1.00 95.88 86 LEU A CA 1
ATOM 690 C C . LEU A 1 86 ? 9.136 1.159 -13.986 1.00 95.88 86 LEU A C 1
ATOM 692 O O . LEU A 1 86 ? 9.736 0.495 -14.830 1.00 95.88 86 LEU A O 1
ATOM 696 N N . ASN A 1 87 ? 8.615 2.356 -14.240 1.00 96.44 87 ASN A N 1
ATOM 697 C CA . ASN A 1 87 ? 8.681 3.012 -15.539 1.00 96.44 87 ASN A CA 1
ATOM 698 C C . ASN A 1 87 ? 9.980 3.801 -15.758 1.00 96.44 87 ASN A C 1
ATOM 700 O O . ASN A 1 87 ? 10.376 4.017 -16.901 1.00 96.44 87 ASN A O 1
ATOM 704 N N . GLU A 1 88 ? 10.646 4.238 -14.697 1.00 96.31 88 GLU A N 1
ATOM 705 C CA . GLU A 1 88 ? 11.890 5.014 -14.774 1.00 96.31 88 GLU A CA 1
ATOM 706 C C . GLU A 1 88 ? 13.149 4.143 -14.816 1.00 96.31 88 GLU A C 1
ATOM 708 O O . GLU A 1 88 ? 14.208 4.619 -15.215 1.00 96.31 88 GLU A O 1
ATOM 713 N N . THR A 1 89 ? 13.042 2.875 -14.420 1.00 95.25 89 THR A N 1
ATOM 714 C CA . THR A 1 89 ? 14.163 1.924 -14.415 1.00 95.25 89 THR A CA 1
ATOM 715 C C . THR A 1 89 ? 14.133 1.005 -15.632 1.00 95.25 89 THR A C 1
ATOM 717 O O . THR A 1 89 ? 13.079 0.783 -16.235 1.00 95.25 89 THR A O 1
ATOM 720 N N . ASP A 1 90 ? 15.272 0.390 -15.953 1.00 92.19 90 ASP A N 1
ATOM 721 C CA . ASP A 1 90 ? 15.382 -0.517 -17.106 1.00 92.19 90 ASP A CA 1
ATOM 722 C C . ASP A 1 90 ? 15.245 -2.002 -16.722 1.00 92.19 90 ASP A C 1
ATOM 724 O O . ASP A 1 90 ? 14.997 -2.852 -17.576 1.00 92.19 90 ASP A O 1
ATOM 728 N N . SER A 1 91 ? 15.364 -2.342 -15.432 1.00 93.19 91 SER A N 1
ATOM 729 C CA . SER A 1 91 ? 15.239 -3.722 -14.934 1.00 93.19 91 SER A CA 1
ATOM 730 C C . SER A 1 91 ? 14.503 -3.828 -13.595 1.00 93.19 91 SER A C 1
ATOM 732 O O . SER A 1 91 ? 14.373 -2.854 -12.849 1.00 93.19 91 SER A O 1
ATOM 734 N N . ASP A 1 92 ? 14.028 -5.031 -13.259 1.00 93.44 92 ASP A N 1
ATOM 735 C CA . ASP A 1 92 ? 13.424 -5.306 -11.945 1.00 93.44 92 ASP A CA 1
ATOM 736 C C . ASP A 1 92 ? 14.453 -5.212 -10.817 1.00 93.44 92 ASP A C 1
ATOM 738 O O . ASP A 1 92 ? 14.138 -4.717 -9.742 1.00 93.44 92 ASP A O 1
ATOM 742 N N . GLU A 1 93 ? 15.701 -5.610 -11.065 1.00 94.81 93 GLU A N 1
ATOM 743 C CA . GLU A 1 93 ? 16.781 -5.472 -10.085 1.00 94.81 93 GLU A CA 1
ATOM 744 C C . GLU A 1 93 ? 17.051 -4.004 -9.734 1.00 94.81 93 GLU A C 1
ATOM 746 O O . GLU A 1 93 ? 17.258 -3.660 -8.569 1.00 94.81 93 GLU A O 1
ATOM 751 N N . GLU A 1 94 ? 17.045 -3.121 -10.733 1.00 95.88 94 GLU A N 1
ATOM 752 C CA . GLU A 1 94 ? 17.190 -1.686 -10.511 1.00 95.88 94 GLU A CA 1
ATOM 753 C C . GLU A 1 94 ? 15.963 -1.092 -9.814 1.00 95.88 94 GLU A C 1
ATOM 755 O O . GLU A 1 94 ? 16.125 -0.330 -8.859 1.00 95.88 94 GLU A O 1
ATOM 760 N N . ALA A 1 95 ? 14.753 -1.490 -10.223 1.00 95.81 95 ALA A N 1
ATOM 761 C CA . ALA A 1 95 ? 13.514 -1.089 -9.561 1.00 95.81 95 ALA A CA 1
ATOM 762 C C . ALA A 1 95 ? 13.531 -1.463 -8.073 1.00 95.81 95 ALA A C 1
ATOM 764 O O . ALA A 1 95 ? 13.270 -0.612 -7.228 1.00 95.81 95 ALA A O 1
ATOM 765 N N . LEU A 1 96 ? 13.912 -2.700 -7.740 1.00 95.19 96 LEU A N 1
ATOM 766 C CA . LEU A 1 96 ? 14.003 -3.187 -6.364 1.00 95.19 96 LEU A CA 1
ATOM 767 C C . LEU A 1 96 ? 15.016 -2.390 -5.533 1.00 95.19 96 LEU A C 1
ATOM 769 O O . LEU A 1 96 ? 14.693 -1.976 -4.422 1.00 95.19 96 LEU A O 1
ATOM 773 N N . ARG A 1 97 ? 16.206 -2.101 -6.079 1.00 94.56 97 ARG A N 1
ATOM 774 C CA . ARG A 1 97 ? 17.202 -1.248 -5.404 1.00 94.56 97 ARG A CA 1
ATOM 775 C C . ARG A 1 97 ? 16.692 0.179 -5.192 1.00 94.56 97 ARG A C 1
ATOM 777 O O . ARG A 1 97 ? 17.003 0.807 -4.183 1.00 94.56 97 ARG A O 1
ATOM 784 N N . THR A 1 98 ? 15.938 0.726 -6.143 1.00 95.25 98 THR A N 1
ATOM 785 C CA . THR A 1 98 ? 15.327 2.055 -6.000 1.00 95.25 98 THR A CA 1
ATOM 786 C C . THR A 1 98 ? 14.213 2.040 -4.957 1.00 95.25 98 THR A C 1
ATOM 788 O O . THR A 1 98 ? 14.173 2.926 -4.109 1.00 95.25 98 THR A O 1
ATOM 791 N N . MET A 1 99 ? 13.374 1.003 -4.939 1.00 93.25 99 MET A N 1
ATOM 792 C CA . MET A 1 99 ? 12.350 0.810 -3.911 1.00 93.25 99 MET A CA 1
ATOM 793 C C . MET A 1 99 ? 12.962 0.666 -2.515 1.00 93.25 99 MET A C 1
ATOM 795 O O . MET A 1 99 ? 12.449 1.272 -1.583 1.00 93.25 99 MET A O 1
ATOM 799 N N . GLU A 1 100 ? 14.065 -0.067 -2.355 1.00 91.50 100 GLU A N 1
ATOM 800 C CA . GLU A 1 100 ? 14.776 -0.189 -1.073 1.00 91.50 100 GLU A CA 1
ATOM 801 C C . GLU A 1 100 ? 15.215 1.184 -0.549 1.00 91.50 100 GLU A C 1
ATOM 803 O O . GLU A 1 100 ? 14.907 1.553 0.584 1.00 91.50 100 GLU A O 1
ATOM 808 N N . ARG A 1 101 ? 15.862 2.001 -1.390 1.00 90.94 101 ARG A N 1
ATOM 809 C CA . ARG A 1 101 ? 16.279 3.356 -0.991 1.00 90.94 101 ARG A CA 1
ATOM 810 C C . ARG A 1 101 ? 15.093 4.243 -0.606 1.00 90.94 101 ARG A C 1
ATOM 812 O O . ARG A 1 101 ? 15.212 5.033 0.329 1.00 90.94 101 ARG A O 1
ATOM 819 N N . THR A 1 102 ? 13.973 4.106 -1.308 1.00 88.75 102 THR A N 1
ATOM 820 C CA . THR A 1 102 ? 12.775 4.936 -1.125 1.00 88.75 102 THR A CA 1
ATOM 821 C C . THR A 1 102 ? 11.928 4.521 0.079 1.00 88.75 102 THR A C 1
ATOM 823 O O . THR A 1 102 ? 11.429 5.387 0.789 1.00 88.75 102 THR A O 1
ATOM 826 N N . PHE A 1 103 ? 11.755 3.219 0.318 1.00 86.19 103 PHE A N 1
ATOM 827 C CA . PHE A 1 103 ? 10.795 2.689 1.296 1.00 86.19 103 PHE A CA 1
ATOM 828 C C . PHE A 1 103 ? 11.438 2.006 2.506 1.00 86.19 103 PHE A C 1
ATOM 830 O O . PHE A 1 103 ? 10.745 1.759 3.489 1.00 86.19 103 PHE A O 1
ATOM 837 N N . HIS A 1 104 ? 12.726 1.667 2.442 1.00 84.25 104 HIS A N 1
ATOM 838 C CA . HIS A 1 104 ? 13.383 0.830 3.448 1.00 84.25 104 HIS A CA 1
ATOM 839 C C . HIS A 1 104 ? 14.621 1.476 4.085 1.00 84.25 104 HIS A C 1
ATOM 841 O O . HIS A 1 104 ? 15.101 1.005 5.110 1.00 84.25 104 HIS A O 1
ATOM 847 N N . SER A 1 105 ? 15.124 2.588 3.540 1.00 78.69 105 SER A N 1
ATOM 848 C CA . SER A 1 105 ? 16.357 3.230 4.026 1.00 78.69 105 SER A CA 1
ATOM 849 C C . SER A 1 105 ? 16.299 3.723 5.478 1.00 78.69 105 SER A C 1
ATOM 851 O O . SER A 1 105 ? 17.348 3.869 6.106 1.00 78.69 105 SER A O 1
ATOM 853 N N . THR A 1 106 ? 15.102 3.966 6.018 1.00 75.62 106 THR A N 1
ATOM 854 C CA . THR A 1 106 ? 14.880 4.424 7.400 1.00 75.62 106 THR A CA 1
ATOM 855 C C . THR A 1 106 ? 14.353 3.334 8.335 1.00 75.62 106 THR A C 1
ATOM 857 O O . THR A 1 106 ? 14.183 3.592 9.526 1.00 75.62 106 THR A O 1
ATOM 860 N N . VAL A 1 107 ? 14.111 2.120 7.831 1.00 75.88 107 VAL A N 1
ATOM 861 C CA . VAL A 1 107 ? 13.562 1.005 8.614 1.00 75.88 107 VAL A CA 1
ATOM 862 C C . VAL A 1 107 ? 14.699 0.264 9.323 1.00 75.88 107 VAL A C 1
ATOM 864 O O . VAL A 1 107 ? 15.733 -0.031 8.721 1.00 75.88 107 VAL A O 1
ATOM 867 N N . ASP A 1 108 ? 14.534 -0.048 10.613 1.00 76.00 108 ASP A N 1
ATOM 868 C CA . ASP A 1 108 ? 15.513 -0.869 11.334 1.00 76.00 108 ASP A CA 1
ATOM 869 C C . ASP A 1 108 ? 15.506 -2.292 10.753 1.00 76.00 108 ASP A C 1
ATOM 871 O O . ASP A 1 108 ? 14.466 -2.948 10.667 1.00 76.00 108 ASP A O 1
ATOM 875 N N . LYS A 1 109 ? 16.686 -2.807 10.397 1.00 77.25 109 LYS A N 1
ATOM 876 C CA . LYS A 1 109 ? 16.850 -4.163 9.850 1.00 77.25 109 LYS A CA 1
ATOM 877 C C . LYS A 1 109 ? 16.397 -5.266 10.808 1.00 77.25 109 LYS A C 1
ATOM 879 O O . LYS A 1 109 ? 16.163 -6.396 10.385 1.00 77.25 109 LYS A O 1
ATOM 884 N N . LYS A 1 110 ? 16.299 -4.967 12.106 1.00 78.00 110 LYS A N 1
ATOM 885 C CA . LYS A 1 110 ? 15.699 -5.869 13.097 1.00 78.00 110 LYS A CA 1
ATOM 886 C C . LYS A 1 110 ? 14.189 -5.994 12.925 1.00 78.00 110 LYS A C 1
ATOM 888 O O . LYS A 1 110 ? 13.657 -7.068 13.194 1.00 78.00 110 LYS A O 1
ATOM 893 N N . ASP A 1 111 ? 13.532 -4.923 12.491 1.00 75.00 111 ASP A N 1
ATOM 894 C CA . ASP A 1 111 ? 12.086 -4.885 12.276 1.00 75.00 111 ASP A CA 1
ATOM 895 C C . ASP A 1 111 ? 11.725 -5.501 10.919 1.00 75.00 111 ASP A C 1
ATOM 897 O O . ASP A 1 111 ? 10.747 -6.241 10.809 1.00 75.00 111 ASP A O 1
ATOM 901 N N . GLN A 1 112 ? 12.552 -5.272 9.895 1.00 80.12 112 GLN A N 1
ATOM 902 C CA . GLN A 1 112 ? 12.446 -5.954 8.608 1.00 80.12 112 GLN A CA 1
ATOM 903 C C . GLN A 1 112 ? 13.840 -6.169 7.995 1.00 80.12 112 GLN A C 1
ATOM 905 O O . GLN A 1 112 ? 14.479 -5.199 7.605 1.00 80.12 112 GLN A O 1
ATOM 910 N N . PRO A 1 113 ? 14.310 -7.422 7.867 1.00 86.44 113 PRO A N 1
ATOM 911 C CA . PRO A 1 113 ? 15.544 -7.726 7.146 1.00 86.44 113 PRO A CA 1
ATOM 912 C C . PRO A 1 113 ? 15.450 -7.380 5.654 1.00 86.44 113 PRO A C 1
ATOM 914 O O . PRO A 1 113 ? 14.382 -7.541 5.053 1.00 86.44 113 PRO A O 1
ATOM 917 N N . ASP A 1 114 ? 16.581 -7.011 5.045 1.00 86.56 114 ASP A N 1
ATOM 918 C CA . ASP A 1 114 ? 16.669 -6.642 3.625 1.00 86.56 114 ASP A CA 1
ATOM 919 C C . ASP A 1 114 ? 16.058 -7.732 2.720 1.00 86.56 114 ASP A C 1
ATOM 921 O O . ASP A 1 114 ? 15.262 -7.443 1.827 1.00 86.56 114 ASP A O 1
ATOM 925 N N . GLU A 1 115 ? 16.345 -9.015 2.971 1.00 88.50 115 GLU A N 1
ATOM 926 C CA . GLU A 1 115 ? 15.813 -10.122 2.168 1.00 88.50 115 GLU A CA 1
A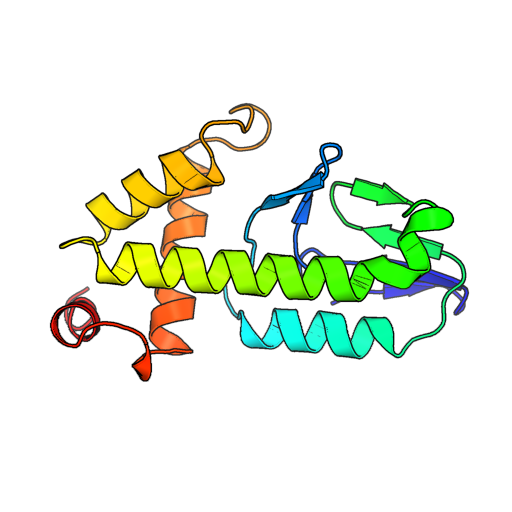TOM 927 C C . GLU A 1 115 ? 14.281 -10.190 2.211 1.00 88.50 115 GLU A C 1
ATOM 929 O O . GLU A 1 115 ? 13.636 -10.461 1.194 1.00 88.50 115 GLU A O 1
ATOM 934 N N . ALA A 1 116 ? 13.684 -9.914 3.374 1.00 88.19 116 ALA A N 1
ATOM 935 C CA . ALA A 1 116 ? 12.234 -9.871 3.521 1.00 88.19 116 ALA A CA 1
ATOM 936 C C . ALA A 1 116 ? 11.638 -8.681 2.754 1.00 88.19 116 ALA A C 1
ATOM 938 O O . ALA A 1 116 ? 10.587 -8.826 2.122 1.00 88.19 116 ALA A O 1
ATOM 939 N N . PHE A 1 117 ? 12.324 -7.533 2.748 1.00 89.56 117 PHE A N 1
ATOM 940 C CA . PHE A 1 117 ? 11.940 -6.393 1.920 1.00 89.56 117 PHE A CA 1
ATOM 941 C C . PHE A 1 117 ? 11.946 -6.761 0.429 1.00 89.56 117 PHE A C 1
ATOM 943 O O . PHE A 1 117 ? 10.934 -6.569 -0.246 1.00 89.56 117 PHE A O 1
ATOM 950 N N . TYR A 1 118 ? 13.032 -7.352 -0.081 1.00 92.00 118 TYR A N 1
ATOM 951 C CA . TYR A 1 118 ? 13.146 -7.715 -1.498 1.00 92.00 118 TYR A CA 1
ATOM 952 C C . TYR A 1 118 ? 12.064 -8.707 -1.948 1.00 92.00 118 TYR A C 1
ATOM 954 O O . TYR A 1 118 ? 11.474 -8.529 -3.016 1.00 92.00 118 TYR A O 1
ATOM 962 N N . ILE A 1 119 ? 11.749 -9.715 -1.127 1.00 92.56 119 ILE A N 1
ATOM 963 C CA . ILE A 1 119 ? 10.673 -10.683 -1.410 1.00 92.56 119 ILE A CA 1
ATOM 964 C C . ILE A 1 119 ? 9.312 -9.979 -1.514 1.00 92.56 119 ILE A C 1
ATOM 966 O O . ILE A 1 119 ? 8.526 -10.243 -2.435 1.00 92.56 119 ILE A O 1
ATOM 970 N N . ASN A 1 120 ? 9.036 -9.062 -0.588 1.00 91.31 120 ASN A N 1
ATOM 971 C CA . ASN A 1 120 ? 7.784 -8.316 -0.560 1.00 91.31 120 ASN A CA 1
ATOM 972 C C . ASN A 1 120 ? 7.678 -7.348 -1.742 1.00 91.31 120 ASN A C 1
ATOM 974 O O . ASN A 1 120 ? 6.660 -7.334 -2.437 1.00 91.31 120 ASN A O 1
ATOM 978 N N . ALA A 1 121 ? 8.737 -6.589 -2.019 1.00 93.12 121 ALA A N 1
ATOM 979 C CA . ALA A 1 121 ? 8.795 -5.655 -3.135 1.00 93.12 121 ALA A CA 1
ATOM 980 C C . ALA A 1 121 ? 8.613 -6.373 -4.481 1.00 93.12 121 ALA A C 1
ATOM 982 O O . ALA A 1 121 ? 7.790 -5.949 -5.290 1.00 93.12 121 ALA A O 1
ATOM 983 N N . ALA A 1 122 ? 9.269 -7.520 -4.687 1.00 94.50 122 ALA A N 1
ATOM 984 C CA . ALA A 1 122 ? 9.085 -8.329 -5.893 1.00 94.50 122 ALA A CA 1
ATOM 985 C C . ALA A 1 122 ? 7.635 -8.822 -6.051 1.00 94.50 122 ALA A C 1
ATOM 987 O O . ALA A 1 122 ? 7.085 -8.819 -7.153 1.00 94.50 122 ALA A O 1
ATOM 988 N N . SER A 1 123 ? 6.983 -9.205 -4.950 1.00 94.75 123 SER A N 1
ATOM 989 C CA . SER A 1 123 ? 5.569 -9.609 -4.964 1.00 94.75 123 SER A CA 1
ATOM 990 C C . SER A 1 123 ? 4.643 -8.440 -5.316 1.00 94.75 123 SER A C 1
ATOM 992 O O . SER A 1 123 ? 3.721 -8.592 -6.120 1.00 94.75 123 SER A O 1
ATOM 994 N N . MET A 1 124 ? 4.924 -7.246 -4.792 1.00 94.31 124 MET A N 1
ATOM 995 C CA . MET A 1 124 ?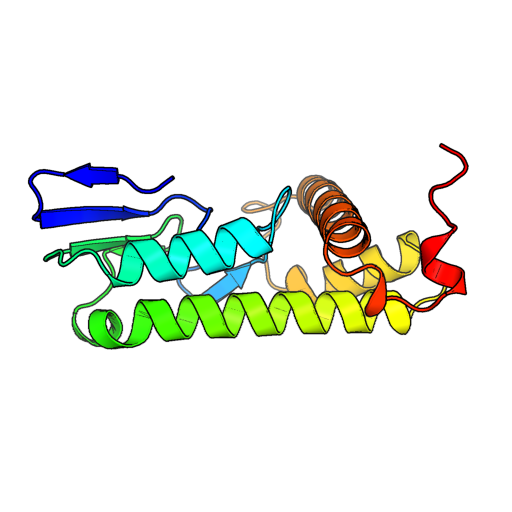 4.176 -6.035 -5.132 1.00 94.31 124 MET A CA 1
ATOM 996 C C . MET A 1 124 ? 4.354 -5.636 -6.602 1.00 94.31 124 MET A C 1
ATOM 998 O O . MET A 1 124 ? 3.366 -5.285 -7.241 1.00 94.31 124 MET A O 1
ATOM 1002 N N . ILE A 1 125 ? 5.557 -5.761 -7.177 1.00 94.88 125 ILE A N 1
ATOM 1003 C CA . ILE A 1 125 ? 5.795 -5.544 -8.618 1.00 94.88 125 ILE A CA 1
ATOM 1004 C C . ILE A 1 125 ? 4.900 -6.463 -9.462 1.00 94.88 125 ILE A C 1
ATOM 1006 O O . ILE A 1 125 ? 4.205 -5.986 -10.361 1.00 94.88 125 ILE A O 1
ATOM 1010 N N . LYS A 1 126 ? 4.845 -7.762 -9.135 1.00 94.94 126 LYS A N 1
ATOM 1011 C CA . LYS A 1 126 ? 3.956 -8.726 -9.812 1.00 94.94 126 LYS A CA 1
ATOM 1012 C C . LYS A 1 126 ? 2.485 -8.326 -9.691 1.00 94.94 126 LYS A C 1
ATOM 1014 O O . LYS A 1 126 ? 1.735 -8.378 -10.666 1.00 94.94 126 LYS A O 1
ATOM 1019 N N . THR A 1 127 ? 2.063 -7.886 -8.506 1.00 95.62 127 THR A N 1
ATOM 1020 C CA . THR A 1 127 ? 0.697 -7.394 -8.280 1.00 95.62 127 THR A CA 1
ATOM 1021 C C . THR A 1 127 ? 0.388 -6.165 -9.137 1.00 95.62 127 THR A C 1
ATOM 1023 O O . THR A 1 127 ? -0.672 -6.124 -9.765 1.00 95.62 127 THR A O 1
ATOM 1026 N N . LEU A 1 128 ? 1.310 -5.201 -9.232 1.00 95.62 128 LEU A N 1
ATOM 1027 C CA . LEU A 1 128 ? 1.152 -4.006 -10.066 1.00 95.62 128 LEU A CA 1
ATOM 1028 C C . LEU A 1 128 ? 1.062 -4.351 -11.552 1.00 95.62 128 LEU A C 1
ATOM 1030 O O . LEU A 1 128 ? 0.130 -3.896 -12.211 1.00 95.62 128 LEU A O 1
ATOM 1034 N N . ARG A 1 129 ? 1.948 -5.213 -12.063 1.00 94.81 129 ARG A N 1
ATOM 1035 C CA . ARG A 1 129 ? 1.889 -5.701 -13.452 1.00 94.81 129 ARG A CA 1
ATOM 1036 C C . ARG A 1 129 ? 0.560 -6.349 -13.790 1.00 94.81 129 ARG A C 1
ATOM 1038 O O . ARG A 1 129 ? -0.027 -6.061 -14.827 1.00 94.81 129 ARG A O 1
ATOM 1045 N N . ARG A 1 130 ? 0.058 -7.192 -12.889 1.00 95.38 130 ARG A N 1
ATOM 1046 C CA . ARG A 1 130 ? -1.214 -7.888 -13.077 1.00 95.38 130 ARG A CA 1
ATOM 1047 C C . ARG A 1 130 ? -2.416 -6.943 -13.025 1.00 95.38 130 ARG A C 1
ATOM 1049 O O . ARG A 1 130 ? -3.389 -7.162 -13.740 1.00 95.38 130 ARG A O 1
ATOM 1056 N N . GLN A 1 131 ? -2.409 -5.948 -12.135 1.00 96.56 131 GLN A N 1
ATOM 1057 C CA . GLN A 1 131 ? -3.596 -5.127 -11.849 1.00 96.56 131 GLN A CA 1
ATOM 1058 C C . GLN A 1 131 ? -3.645 -3.778 -12.563 1.00 96.56 131 GLN A C 1
ATOM 1060 O O . GLN A 1 131 ? -4.746 -3.226 -12.679 1.00 96.56 131 GLN A O 1
ATOM 1065 N N . TYR A 1 132 ? -2.488 -3.292 -13.012 1.00 96.25 132 TYR A N 1
ATOM 1066 C CA . TYR A 1 132 ? -2.286 -2.033 -13.725 1.00 96.25 132 TYR A CA 1
ATOM 1067 C C . TYR A 1 132 ? -1.350 -2.197 -14.939 1.00 96.25 132 TYR A C 1
ATOM 1069 O O . TYR A 1 132 ? -0.437 -1.381 -15.110 1.00 96.25 132 TYR A O 1
ATOM 1077 N N . PRO A 1 133 ? -1.519 -3.232 -15.790 1.00 95.38 133 PRO A N 1
ATOM 1078 C CA . PRO A 1 133 ? -0.650 -3.415 -16.951 1.00 95.38 133 PRO A CA 1
ATOM 1079 C C . PRO A 1 133 ? -0.628 -2.163 -17.831 1.00 95.38 133 PRO A C 1
ATOM 1081 O O . PRO A 1 133 ? 0.422 -1.786 -18.333 1.00 95.38 133 PRO A O 1
ATOM 1084 N N . GLU A 1 134 ? -1.755 -1.457 -17.953 1.00 95.38 134 GLU A N 1
ATOM 1085 C CA . GLU A 1 134 ? -1.903 -0.234 -18.737 1.00 95.38 134 GLU A CA 1
ATOM 1086 C C . GLU A 1 134 ? -1.024 0.934 -18.269 1.00 95.38 134 GLU A C 1
ATOM 1088 O O . GLU A 1 134 ? -0.730 1.816 -19.075 1.00 95.38 134 GLU A O 1
ATOM 1093 N N . LYS A 1 135 ? -0.590 0.931 -17.003 1.00 95.75 135 LYS A N 1
ATOM 1094 C CA . LYS A 1 135 ? 0.254 1.979 -16.412 1.00 95.75 135 LYS A CA 1
ATOM 1095 C C . LYS A 1 135 ? 1.751 1.694 -16.515 1.00 95.75 135 LYS A C 1
ATOM 1097 O O . LYS A 1 135 ? 2.548 2.538 -16.120 1.00 95.75 135 LYS A O 1
ATOM 1102 N N . ILE A 1 136 ? 2.137 0.524 -17.017 1.00 93.75 136 ILE A N 1
ATOM 1103 C CA . ILE A 1 136 ? 3.540 0.128 -17.156 1.00 93.75 136 ILE A CA 1
ATOM 1104 C C . ILE A 1 136 ? 3.979 0.356 -18.603 1.00 93.75 136 ILE A C 1
ATOM 1106 O O . ILE A 1 136 ? 3.201 0.101 -19.529 1.00 93.75 136 ILE A O 1
ATOM 1110 N N . ARG A 1 137 ? 5.204 0.841 -18.822 1.00 91.62 137 ARG A N 1
ATOM 1111 C CA . ARG A 1 137 ? 5.793 0.973 -20.162 1.00 91.62 137 ARG A CA 1
ATOM 1112 C C . ARG A 1 137 ? 5.788 -0.374 -20.884 1.00 91.62 137 ARG A C 1
ATOM 1114 O O . ARG A 1 137 ? 6.005 -1.413 -20.270 1.00 91.62 137 ARG A O 1
ATOM 1121 N N . GLU A 1 138 ? 5.519 -0.354 -22.183 1.00 85.12 138 GLU A N 1
ATOM 1122 C CA . GLU A 1 138 ? 5.320 -1.559 -23.000 1.00 85.12 138 GLU A CA 1
ATOM 1123 C C . GLU A 1 138 ? 6.499 -2.541 -22.919 1.00 85.12 138 GLU A C 1
ATOM 1125 O O . GLU A 1 138 ? 6.293 -3.726 -22.663 1.00 85.12 138 GLU A O 1
ATOM 1130 N N . ASP A 1 139 ? 7.730 -2.034 -22.982 1.00 84.06 139 ASP A N 1
ATOM 1131 C CA . ASP A 1 139 ? 8.968 -2.812 -22.867 1.00 84.06 139 ASP A CA 1
ATOM 1132 C C . ASP A 1 139 ? 9.147 -3.497 -21.499 1.00 84.06 139 ASP A C 1
ATOM 1134 O O . ASP A 1 139 ? 9.803 -4.533 -21.397 1.00 84.06 139 ASP A O 1
ATOM 1138 N N . ARG A 1 140 ? 8.512 -2.969 -20.445 1.00 82.50 140 ARG A N 1
ATOM 1139 C CA . ARG A 1 140 ? 8.509 -3.535 -19.084 1.00 82.50 140 ARG A CA 1
ATOM 1140 C C . ARG A 1 140 ? 7.346 -4.500 -18.817 1.00 82.50 140 ARG A C 1
ATOM 1142 O O . ARG A 1 140 ? 7.325 -5.125 -17.750 1.00 82.50 140 ARG A O 1
ATOM 1149 N N . ARG A 1 141 ? 6.372 -4.624 -19.733 1.00 73.25 141 ARG A N 1
ATOM 1150 C CA . ARG A 1 141 ? 5.234 -5.562 -19.603 1.00 73.25 141 ARG A CA 1
ATOM 1151 C C . ARG A 1 141 ? 5.608 -6.993 -19.984 1.00 73.25 141 ARG A C 1
ATOM 1153 O O . ARG A 1 141 ? 5.082 -7.930 -19.396 1.00 73.25 141 ARG A O 1
ATOM 1160 N N . GLU A 1 142 ? 6.500 -7.160 -20.958 1.00 58.75 142 GLU A N 1
ATOM 1161 C CA . GLU A 1 142 ? 6.816 -8.461 -21.572 1.00 58.75 142 GLU A CA 1
ATOM 1162 C C . GLU A 1 142 ? 7.925 -9.243 -20.851 1.00 58.75 142 GLU A C 1
ATOM 1164 O O . GLU A 1 142 ? 8.141 -10.423 -21.133 1.00 58.75 142 GLU A O 1
ATOM 1169 N N . SER A 1 143 ? 8.598 -8.627 -19.874 1.00 58.09 143 SER A N 1
ATOM 1170 C CA . SER A 1 143 ? 9.729 -9.219 -19.147 1.00 58.09 143 SER A CA 1
ATOM 1171 C C . SER A 1 143 ? 9.376 -10.447 -18.285 1.00 58.09 143 SER A C 1
ATOM 1173 O O . SER A 1 143 ? 10.267 -11.025 -17.674 1.00 58.09 143 SER A O 1
ATOM 1175 N N . GLU A 1 144 ? 8.106 -10.871 -18.235 1.00 54.38 144 GLU A N 1
ATOM 1176 C CA . GLU A 1 144 ? 7.634 -12.058 -17.499 1.00 54.38 144 GLU A CA 1
ATOM 1177 C C . GLU A 1 144 ? 7.319 -13.281 -18.386 1.00 54.38 144 GLU A C 1
ATOM 1179 O O . GLU A 1 144 ? 6.961 -14.328 -17.854 1.00 54.38 144 GLU A O 1
ATOM 1184 N N . VAL A 1 145 ? 7.477 -13.222 -19.717 1.00 44.00 145 VAL A N 1
ATOM 1185 C CA . VAL A 1 145 ? 7.145 -14.384 -20.580 1.00 44.00 145 VAL A CA 1
ATOM 1186 C C . VAL A 1 145 ? 8.161 -15.540 -20.466 1.00 44.00 145 VAL A C 1
ATOM 1188 O O . VAL A 1 145 ? 7.882 -16.652 -20.908 1.00 44.00 145 VAL A O 1
ATOM 1191 N N . CYS A 1 146 ? 9.306 -15.343 -19.806 1.00 35.78 146 CYS A N 1
ATOM 1192 C CA . CYS A 1 146 ? 10.302 -16.395 -19.585 1.00 35.78 146 CYS A CA 1
ATOM 1193 C C . CYS A 1 146 ? 10.770 -16.439 -18.124 1.00 35.78 146 CYS A C 1
ATOM 1195 O O . CYS A 1 146 ? 11.796 -15.845 -17.798 1.00 35.78 146 CYS A O 1
ATOM 1197 N N . SER A 1 147 ? 10.053 -17.156 -17.253 1.00 34.66 147 SER A N 1
ATOM 1198 C CA . SER A 1 147 ? 10.570 -17.753 -16.001 1.00 34.66 147 SER A CA 1
ATOM 1199 C C . SER A 1 147 ? 9.631 -18.842 -15.494 1.00 34.66 147 SER A C 1
ATOM 1201 O O . SER A 1 147 ? 8.478 -18.502 -15.153 1.00 34.66 147 SER A O 1
#

Secondary structure (DSSP, 8-state):
--EEETTTEEEE-GGG-EE-TTSPEEP--SS-HHHHHHHHHHHHTS--SEEEETTTEEPPTTTTTTHHHHHHHHHHHHHHHHHHHHHH-SSHHHHHHHHHHHHTTTS-TTTS-HHHHHHHHHHHHHHHHHH-GGGS-HHHHSTTS--

Radius of gyration: 16.41 Å; chains: 1; bounding box: 37×31×43 Å

pLDDT: mean 86.94, std 11.86, range [34.66, 97.5]

Foldseek 3Di:
DWDQDPLAEIEDDCLLFDAALVRATAAQCLAALPSSLVSLVVVVPRDHNWYQYPNNGTDDPVCVVCVSVSSNVNSVVVLVVLLVLQAVDDDPVSSLVVCCVVRPVPPDCVVPPSVNSSSSSVSVVVNCLVPPVVSHPPSSNCPPPDD